Protein AF-F7M4B6-F1 (afdb_monomer_lite)

Radius of gyration: 17.24 Å; chains: 1; bounding box: 40×42×48 Å

pLDDT: mean 89.18, std 7.02, range [54.75, 97.06]

Secondary structure (DSSP, 8-state):
-TT-SS-SS-SS------S-GGGGTT---GGGG----PPPPSS--GGGSSSPP--EEESSTTT-S--EEESTTPPPPTTS-GGGTTSSSEEEEGGGTEEEEETTS-BSS---S-S-PPPPPTTS-HHHHSTTHHHHHHTTTSS-TTTT-

Structure (mmCIF, N/CA/C/O backbone):
data_AF-F7M4B6-F1
#
_entry.id   AF-F7M4B6-F1
#
loop_
_atom_site.group_PDB
_atom_site.id
_atom_site.type_symbol
_atom_site.label_atom_id
_atom_site.label_alt_id
_atom_site.label_comp_id
_atom_site.label_asym_id
_atom_site.label_entity_id
_atom_site.label_seq_id
_atom_site.pdbx_PDB_ins_code
_atom_site.Cartn_x
_atom_site.Cartn_y
_atom_site.Cartn_z
_atom_site.occupancy
_atom_site.B_iso_or_equiv
_atom_site.auth_seq_id
_atom_site.auth_comp_id
_atom_site.auth_asym_id
_atom_site.auth_atom_id
_atom_site.pdbx_PDB_model_num
ATOM 1 N N . MET A 1 1 ? 18.855 2.832 -3.036 1.00 54.75 1 MET A N 1
ATOM 2 C CA . MET A 1 1 ? 19.081 3.303 -4.423 1.00 54.75 1 MET A CA 1
ATOM 3 C C . MET A 1 1 ? 17.848 4.083 -4.845 1.00 54.75 1 MET A C 1
ATOM 5 O O . MET A 1 1 ? 16.999 3.547 -5.547 1.00 54.75 1 MET A O 1
ATOM 9 N N . GLU A 1 2 ? 17.738 5.313 -4.351 1.00 57.72 2 GLU A N 1
ATOM 10 C CA . GLU A 1 2 ? 16.708 6.282 -4.732 1.00 57.72 2 GLU A CA 1
ATOM 11 C C . GLU A 1 2 ? 16.888 6.746 -6.188 1.00 57.72 2 GLU A C 1
ATOM 13 O O . GLU A 1 2 ? 18.017 6.838 -6.675 1.00 57.72 2 GLU A O 1
ATOM 18 N N . GLY A 1 3 ? 15.780 7.024 -6.884 1.00 57.81 3 GLY A N 1
ATOM 19 C CA . GLY A 1 3 ? 15.804 7.668 -8.203 1.00 57.81 3 GLY A CA 1
ATOM 20 C C . GLY A 1 3 ? 16.280 6.783 -9.360 1.00 57.81 3 GLY A C 1
ATOM 21 O O . GLY A 1 3 ? 16.662 7.306 -10.405 1.00 57.81 3 GLY A O 1
ATOM 22 N N . LYS A 1 4 ? 16.283 5.453 -9.196 1.00 62.81 4 LYS A N 1
ATOM 23 C CA . LYS A 1 4 ? 16.515 4.516 -10.309 1.00 62.81 4 LYS A CA 1
ATOM 24 C C . LYS A 1 4 ? 15.277 4.378 -11.193 1.00 62.81 4 LYS A C 1
ATOM 26 O O . LYS A 1 4 ? 14.163 4.418 -10.685 1.00 62.81 4 LYS A O 1
ATOM 31 N N . GLU A 1 5 ? 15.499 4.126 -12.485 1.00 71.25 5 GLU A N 1
ATOM 32 C CA . GLU A 1 5 ? 14.439 3.869 -13.474 1.00 71.25 5 GLU A CA 1
ATOM 33 C C . GLU A 1 5 ? 13.543 2.696 -13.051 1.00 71.25 5 GLU A C 1
ATOM 35 O O . GLU A 1 5 ? 12.324 2.826 -13.022 1.00 71.25 5 GLU A O 1
ATOM 40 N N . THR A 1 6 ? 14.153 1.574 -12.652 1.00 87.31 6 THR A N 1
ATOM 41 C CA . THR A 1 6 ? 13.489 0.415 -12.035 1.00 87.31 6 THR A CA 1
ATOM 42 C C . THR A 1 6 ? 14.449 -0.323 -11.095 1.00 87.31 6 THR A C 1
ATOM 44 O O . THR A 1 6 ? 15.678 -0.231 -11.206 1.00 87.31 6 THR A O 1
ATOM 47 N N . GLU A 1 7 ? 13.901 -1.062 -10.133 1.00 91.19 7 GLU A N 1
ATOM 48 C CA . GLU A 1 7 ? 14.657 -1.992 -9.308 1.00 91.19 7 GLU A CA 1
ATOM 49 C C . GLU A 1 7 ? 14.937 -3.287 -10.097 1.00 91.19 7 GLU A C 1
ATOM 51 O O . GLU A 1 7 ? 13.998 -3.977 -10.490 1.00 91.19 7 GLU A O 1
ATOM 56 N N . PRO A 1 8 ? 16.212 -3.669 -10.308 1.00 91.69 8 PRO A N 1
ATOM 57 C CA . PRO A 1 8 ? 16.547 -4.858 -11.085 1.00 91.69 8 PRO A CA 1
ATOM 58 C C . PRO A 1 8 ? 16.209 -6.148 -10.332 1.00 91.69 8 PRO A C 1
ATOM 60 O O . PRO A 1 8 ? 16.284 -6.188 -9.097 1.00 91.69 8 PRO A O 1
ATOM 63 N N . GLY A 1 9 ? 15.955 -7.218 -11.092 1.00 92.62 9 GLY A N 1
ATOM 64 C CA . GLY A 1 9 ? 15.646 -8.549 -10.559 1.00 92.62 9 GLY A CA 1
ATOM 65 C C . GLY A 1 9 ? 14.214 -8.670 -10.042 1.00 92.62 9 GLY A C 1
ATOM 66 O O . GLY A 1 9 ? 13.999 -9.337 -9.040 1.00 92.62 9 GLY A O 1
ATOM 67 N N . GLN A 1 10 ? 13.284 -7.965 -10.685 1.00 94.44 10 GLN A N 1
ATOM 68 C CA . GLN A 1 10 ? 11.858 -7.963 -10.382 1.00 94.44 10 GLN A CA 1
ATOM 69 C C . GLN A 1 10 ? 11.088 -8.421 -11.629 1.00 94.44 10 GLN A C 1
ATOM 71 O O . GLN A 1 10 ? 11.417 -8.021 -12.747 1.00 94.44 10 GLN A O 1
ATOM 76 N N . SER A 1 11 ? 10.070 -9.250 -11.432 1.00 94.00 11 SER A N 1
ATOM 77 C CA . SER A 1 11 ? 9.147 -9.764 -12.445 1.00 94.00 11 SER A CA 1
ATOM 78 C C . SER A 1 11 ? 8.205 -8.681 -12.964 1.00 94.00 11 SER A C 1
ATOM 80 O O . SER A 1 11 ? 7.751 -8.742 -14.105 1.00 94.00 11 SER A O 1
ATOM 82 N N . HIS A 1 12 ? 7.956 -7.666 -12.136 1.00 90.06 12 HIS A N 1
ATOM 83 C CA . HIS A 1 12 ? 7.170 -6.482 -12.452 1.00 90.06 12 HIS A CA 1
ATOM 84 C C . HIS A 1 12 ? 8.042 -5.225 -12.313 1.00 90.06 12 HIS A C 1
ATOM 86 O O . HIS A 1 12 ? 8.949 -5.206 -11.476 1.00 90.06 12 HIS A O 1
ATOM 92 N N . PRO A 1 13 ? 7.787 -4.155 -13.088 1.00 90.06 13 PRO A N 1
ATOM 93 C CA . PRO A 1 13 ? 8.476 -2.883 -12.898 1.00 90.06 13 PRO A CA 1
ATOM 94 C C . PRO A 1 13 ? 8.257 -2.340 -11.478 1.00 90.06 13 PRO A C 1
ATOM 96 O O . PRO A 1 13 ? 7.166 -1.895 -11.129 1.00 90.06 13 PRO A O 1
ATOM 99 N N . THR A 1 14 ? 9.310 -2.361 -10.664 1.00 92.56 14 THR A N 1
ATOM 100 C CA . THR A 1 14 ? 9.291 -1.847 -9.288 1.00 92.56 14 THR A CA 1
ATOM 101 C C . THR A 1 14 ? 10.086 -0.553 -9.225 1.00 92.56 14 THR A C 1
ATOM 103 O O . THR A 1 14 ? 11.254 -0.524 -9.608 1.00 92.56 14 THR A O 1
ATOM 106 N N . ILE A 1 15 ? 9.475 0.521 -8.730 1.00 91.12 15 ILE A N 1
ATOM 107 C CA . ILE A 1 15 ? 10.087 1.853 -8.671 1.00 91.12 15 ILE A CA 1
ATOM 108 C C . ILE A 1 15 ? 10.277 2.239 -7.206 1.00 91.12 15 ILE A C 1
ATOM 110 O O . ILE A 1 15 ? 9.320 2.274 -6.435 1.00 91.12 15 ILE A O 1
ATOM 114 N N . LEU A 1 16 ? 11.519 2.538 -6.817 1.00 90.19 16 LEU A N 1
ATOM 115 C CA . LEU A 1 16 ? 11.843 2.984 -5.462 1.00 90.19 16 LEU A CA 1
ATOM 116 C C . LEU A 1 16 ? 11.864 4.510 -5.418 1.00 90.19 16 LEU A C 1
ATOM 118 O O . LEU A 1 16 ? 12.804 5.139 -5.907 1.00 90.19 16 LEU A O 1
ATOM 122 N N . LEU A 1 17 ? 10.828 5.096 -4.816 1.00 88.50 17 LEU A N 1
ATOM 123 C CA . LEU A 1 17 ? 10.692 6.551 -4.717 1.00 88.50 17 LEU A CA 1
ATOM 124 C C . LEU A 1 17 ? 11.731 7.152 -3.772 1.00 88.50 17 LEU A C 1
ATOM 126 O O . LEU A 1 17 ? 12.325 8.181 -4.075 1.00 88.50 17 LEU A O 1
ATOM 130 N N . TYR A 1 18 ? 11.950 6.506 -2.627 1.00 85.38 18 TYR A N 1
ATOM 131 C CA . TYR A 1 18 ? 12.923 6.916 -1.626 1.00 85.38 18 TYR A CA 1
ATOM 132 C C . TYR A 1 18 ? 13.230 5.781 -0.649 1.00 85.38 18 TYR A C 1
ATOM 134 O O . TYR A 1 18 ? 12.401 4.903 -0.427 1.00 85.38 18 TYR A O 1
ATOM 142 N N . ASP A 1 19 ? 14.420 5.809 -0.054 1.00 81.94 19 ASP A N 1
ATOM 143 C CA . ASP A 1 19 ? 14.875 4.836 0.948 1.00 81.94 19 ASP A CA 1
ATOM 144 C C . ASP A 1 19 ? 15.107 5.449 2.344 1.00 81.94 19 ASP A C 1
ATOM 146 O O . ASP A 1 19 ? 15.274 4.710 3.316 1.00 81.94 19 ASP A O 1
ATOM 150 N N . ASP A 1 20 ? 15.021 6.778 2.461 1.00 82.81 20 ASP A N 1
ATOM 151 C CA . ASP A 1 20 ? 15.070 7.522 3.720 1.00 82.81 20 ASP A CA 1
ATOM 152 C C . ASP A 1 20 ? 13.863 8.467 3.857 1.00 82.81 20 ASP A C 1
ATOM 154 O O . ASP A 1 20 ? 13.774 9.496 3.188 1.00 82.81 20 ASP A O 1
ATOM 158 N N . MET A 1 21 ? 12.931 8.133 4.755 1.00 82.69 21 MET A N 1
ATOM 159 C CA . MET A 1 21 ? 11.765 8.971 5.074 1.00 82.69 21 MET A CA 1
ATOM 160 C C . MET A 1 21 ? 12.150 10.227 5.882 1.00 82.69 21 MET A C 1
ATOM 162 O O . MET A 1 21 ? 11.394 11.197 5.955 1.00 82.69 21 MET A O 1
ATOM 166 N N . THR A 1 22 ? 13.321 10.252 6.525 1.00 84.12 22 THR A N 1
ATOM 167 C CA . THR A 1 22 ? 13.690 11.347 7.432 1.00 84.12 22 THR A CA 1
ATOM 168 C C . THR A 1 22 ? 13.907 12.676 6.720 1.00 84.12 22 THR A C 1
ATOM 170 O O . THR A 1 22 ? 13.726 13.726 7.340 1.00 84.12 22 THR A O 1
ATOM 173 N N . LYS A 1 23 ? 14.165 12.655 5.409 1.00 83.62 23 LYS A N 1
ATOM 174 C CA . LYS A 1 23 ? 14.255 13.862 4.578 1.00 83.62 23 LYS A CA 1
ATOM 175 C C . LYS A 1 23 ? 12.987 14.717 4.572 1.00 83.62 23 LYS A C 1
ATOM 177 O O . LYS A 1 23 ? 13.075 15.912 4.311 1.00 83.62 23 LYS A O 1
ATOM 182 N N . PHE A 1 24 ? 11.830 14.150 4.925 1.00 84.62 24 PHE A N 1
ATOM 183 C CA . PHE A 1 24 ? 10.576 14.902 5.021 1.00 84.62 24 PHE A CA 1
ATOM 184 C C . PHE A 1 24 ? 10.303 15.489 6.409 1.00 84.62 24 PHE A C 1
ATOM 186 O O . PHE A 1 24 ? 9.371 16.279 6.544 1.00 84.62 24 PHE A O 1
ATOM 193 N N . LYS A 1 25 ? 11.091 15.150 7.444 1.00 83.44 25 LYS A N 1
ATOM 194 C CA . LYS A 1 25 ? 10.801 15.530 8.845 1.00 83.44 25 LYS A CA 1
ATOM 195 C C . LYS A 1 25 ? 10.629 17.033 9.060 1.00 83.44 25 LYS A C 1
ATOM 197 O O . LYS A 1 25 ? 9.830 17.431 9.897 1.00 83.44 25 LYS A O 1
ATOM 202 N N . ASN A 1 26 ? 11.353 17.851 8.298 1.00 85.06 26 ASN A N 1
ATOM 203 C CA . ASN A 1 26 ? 11.339 19.310 8.431 1.00 85.06 26 ASN A CA 1
ATOM 204 C C . ASN A 1 26 ? 10.715 20.017 7.220 1.00 85.06 26 ASN A C 1
ATOM 206 O O . ASN A 1 26 ? 10.855 21.230 7.069 1.00 85.06 26 ASN A O 1
ATOM 210 N N . ILE A 1 27 ? 10.045 19.271 6.339 1.00 84.12 27 ILE A N 1
ATOM 211 C CA . ILE A 1 27 ? 9.353 19.843 5.188 1.00 84.12 27 ILE A CA 1
ATOM 212 C C . ILE A 1 27 ? 7.940 20.228 5.630 1.00 84.12 27 ILE A C 1
ATOM 214 O O . ILE A 1 27 ? 7.077 19.373 5.825 1.00 84.12 27 ILE A O 1
ATOM 218 N N . THR A 1 28 ? 7.719 21.529 5.810 1.00 82.62 28 THR A N 1
ATOM 219 C CA . THR A 1 28 ? 6.407 22.112 6.146 1.00 82.62 28 THR A CA 1
ATOM 220 C C . THR A 1 28 ? 5.585 22.478 4.912 1.00 82.62 28 THR A C 1
ATOM 222 O O . THR A 1 28 ? 4.375 22.644 5.006 1.00 82.62 28 THR A O 1
ATOM 225 N N . ASP A 1 29 ? 6.244 22.608 3.764 1.00 84.44 29 ASP A N 1
ATOM 226 C CA . ASP A 1 29 ? 5.622 22.874 2.473 1.00 84.44 29 ASP A CA 1
ATOM 227 C C . ASP A 1 29 ? 5.219 21.548 1.817 1.00 84.44 29 ASP A C 1
ATOM 229 O O . ASP A 1 29 ? 6.076 20.803 1.336 1.00 84.44 29 ASP A O 1
ATOM 233 N N . GLU A 1 30 ? 3.925 21.229 1.839 1.00 79.19 30 GLU A N 1
ATOM 234 C CA . GLU A 1 30 ? 3.389 19.962 1.322 1.00 79.19 30 GLU A CA 1
ATOM 235 C C . GLU A 1 30 ? 3.720 19.735 -0.158 1.00 79.19 30 GLU A C 1
ATOM 237 O O . GLU A 1 30 ? 3.967 18.595 -0.548 1.00 79.19 30 GLU A O 1
ATOM 242 N N . SER A 1 31 ? 3.851 20.791 -0.973 1.00 81.00 31 SER A N 1
ATOM 243 C CA . SER A 1 31 ? 4.208 20.626 -2.391 1.00 81.00 31 SER A CA 1
ATOM 244 C C . SER A 1 31 ? 5.626 20.077 -2.582 1.00 81.00 31 SER A C 1
ATOM 246 O O . SER A 1 31 ? 5.973 19.589 -3.652 1.00 81.00 31 SER A O 1
ATOM 248 N N . LYS A 1 32 ? 6.476 20.143 -1.550 1.00 82.00 32 LYS A N 1
ATOM 249 C CA . LYS A 1 32 ? 7.830 19.565 -1.556 1.00 82.00 32 LYS A CA 1
ATOM 250 C C . LYS A 1 32 ? 7.860 18.101 -1.109 1.00 82.00 32 LYS A C 1
ATOM 252 O O . LYS A 1 32 ? 8.940 17.519 -1.041 1.00 82.00 32 LYS A O 1
ATOM 257 N N . LYS A 1 33 ? 6.703 17.511 -0.793 1.00 80.81 33 LYS A N 1
ATOM 258 C CA . LYS A 1 33 ? 6.535 16.075 -0.506 1.00 80.81 33 LYS A CA 1
ATOM 259 C C . LYS A 1 33 ? 5.970 15.303 -1.704 1.00 80.81 33 LYS A C 1
ATOM 261 O O . LYS A 1 33 ? 5.660 14.120 -1.581 1.00 80.81 33 LYS A O 1
ATOM 266 N N . GLU A 1 34 ? 5.844 15.954 -2.857 1.00 81.69 34 GLU A N 1
ATOM 267 C CA . GLU A 1 34 ? 5.362 15.336 -4.088 1.00 81.69 34 GLU A CA 1
ATOM 268 C C . GLU A 1 34 ? 6.494 14.639 -4.854 1.00 81.69 34 GLU A C 1
ATOM 270 O O . GLU A 1 34 ? 7.601 15.160 -4.990 1.00 81.69 34 GLU A O 1
ATOM 275 N N . TYR A 1 35 ? 6.186 13.461 -5.400 1.00 81.75 35 TYR A N 1
ATOM 276 C CA . TYR A 1 35 ? 7.055 12.719 -6.309 1.00 81.75 35 TYR A CA 1
ATOM 277 C C . TYR A 1 35 ? 6.370 12.580 -7.659 1.00 81.75 35 TYR A C 1
ATOM 279 O O . TYR A 1 35 ? 5.262 12.055 -7.746 1.00 81.75 35 TYR A O 1
ATOM 287 N N . THR A 1 36 ? 7.049 13.017 -8.718 1.00 85.81 36 THR A N 1
ATOM 288 C CA . THR A 1 36 ? 6.603 12.777 -10.092 1.00 85.81 36 THR A CA 1
ATOM 289 C C . THR A 1 36 ? 7.371 11.596 -10.665 1.00 85.81 36 THR A C 1
ATOM 291 O O . THR A 1 36 ? 8.597 11.632 -10.750 1.00 85.81 36 THR A O 1
ATOM 294 N N . VAL A 1 37 ? 6.641 10.557 -11.066 1.00 85.56 37 VAL A N 1
ATOM 295 C CA . VAL A 1 37 ? 7.187 9.408 -11.791 1.00 85.56 37 VAL A CA 1
ATOM 296 C C . VAL A 1 37 ? 6.760 9.524 -13.247 1.00 85.56 37 VAL A C 1
ATOM 298 O O . VAL A 1 37 ? 5.567 9.517 -13.545 1.00 85.56 37 VAL A O 1
ATOM 301 N N . THR A 1 38 ? 7.732 9.617 -14.150 1.00 87.25 38 THR A N 1
ATOM 302 C CA . THR A 1 38 ? 7.487 9.605 -15.595 1.00 87.25 38 THR A CA 1
ATOM 303 C C . THR A 1 38 ? 7.757 8.206 -16.128 1.00 87.25 38 THR A C 1
ATOM 305 O O . THR A 1 38 ? 8.884 7.724 -16.044 1.00 87.25 38 THR A O 1
ATOM 308 N N . ILE A 1 39 ? 6.730 7.562 -16.682 1.00 86.19 39 ILE A N 1
ATOM 309 C CA . ILE A 1 39 ? 6.840 6.243 -17.309 1.00 86.19 39 ILE A CA 1
ATOM 310 C C . ILE A 1 39 ? 6.861 6.440 -18.823 1.00 86.19 39 ILE A C 1
ATOM 312 O O . ILE A 1 39 ? 5.888 6.916 -19.406 1.00 86.19 39 ILE A O 1
ATOM 316 N N . THR A 1 40 ? 7.965 6.060 -19.458 1.00 86.94 40 THR A N 1
ATOM 317 C CA . THR A 1 40 ? 8.072 6.022 -20.919 1.00 86.94 40 THR A CA 1
ATOM 318 C C . THR A 1 40 ? 7.827 4.595 -21.386 1.00 86.94 40 THR A C 1
ATOM 320 O O . THR A 1 40 ? 8.515 3.676 -20.947 1.00 86.94 40 THR A O 1
ATOM 323 N N . LEU A 1 41 ? 6.849 4.410 -22.271 1.00 87.19 41 LEU A N 1
ATOM 324 C CA . LEU A 1 41 ? 6.501 3.104 -22.823 1.00 87.19 41 LEU A CA 1
ATOM 325 C C . LEU A 1 41 ? 7.147 2.915 -24.191 1.00 87.19 41 LEU A C 1
ATOM 327 O O . LEU A 1 41 ? 7.034 3.784 -25.055 1.00 87.19 41 LEU A O 1
ATOM 331 N N . ASP A 1 42 ? 7.767 1.756 -24.391 1.00 87.62 42 ASP A N 1
ATOM 332 C CA . ASP A 1 42 ? 8.242 1.301 -25.695 1.00 87.62 42 ASP A CA 1
ATOM 333 C C . ASP A 1 42 ? 7.433 0.068 -26.115 1.00 87.62 42 ASP A C 1
ATOM 335 O O . ASP A 1 42 ? 7.607 -1.027 -25.584 1.00 87.62 42 ASP A O 1
ATOM 339 N N . GLY A 1 43 ? 6.450 0.273 -26.995 1.00 86.12 43 GLY A N 1
ATOM 340 C CA . GLY A 1 43 ? 5.585 -0.788 -27.528 1.00 86.12 43 GLY A CA 1
ATOM 341 C C . GLY A 1 43 ? 4.474 -1.303 -26.598 1.00 86.12 43 GLY A C 1
ATOM 342 O O . GLY A 1 43 ? 3.562 -1.972 -27.083 1.00 86.12 43 GLY A O 1
ATOM 343 N N . ALA A 1 44 ? 4.505 -0.975 -25.304 1.00 86.81 44 ALA A N 1
ATOM 344 C CA . ALA A 1 44 ? 3.442 -1.303 -24.350 1.00 86.81 44 ALA A CA 1
ATOM 345 C C . ALA A 1 44 ? 2.255 -0.326 -24.439 1.00 86.81 44 ALA A C 1
ATOM 347 O O . ALA A 1 44 ? 2.397 0.834 -24.833 1.00 86.81 44 ALA A O 1
ATOM 348 N N . SER A 1 45 ? 1.067 -0.788 -24.054 1.00 89.38 45 SER A N 1
ATOM 349 C CA . SER A 1 45 ? -0.138 0.039 -24.008 1.00 89.38 45 SER A CA 1
ATOM 35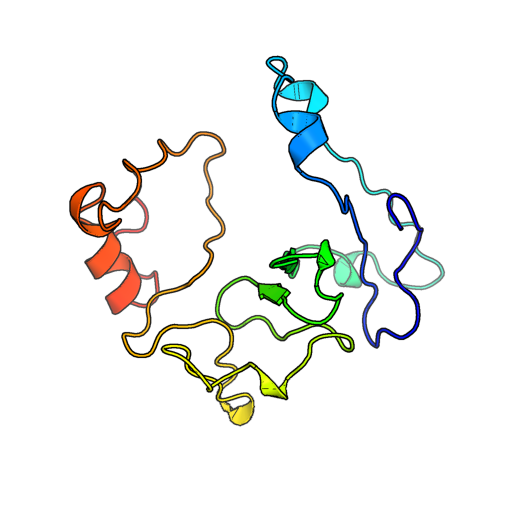0 C C . SER A 1 45 ? -0.229 0.791 -22.681 1.00 89.38 45 SER A C 1
ATOM 352 O O . SER A 1 45 ? -0.008 0.217 -21.623 1.00 89.38 45 SER A O 1
ATOM 354 N N . GLU A 1 46 ? -0.653 2.058 -22.710 1.00 88.06 46 GLU A N 1
ATOM 355 C CA . GLU A 1 46 ? -0.857 2.873 -21.499 1.00 88.06 46 GLU A CA 1
ATOM 356 C C . GLU A 1 46 ? -1.737 2.176 -20.449 1.00 88.06 46 GLU A C 1
ATOM 358 O O . GLU A 1 46 ? -1.451 2.229 -19.257 1.00 88.06 46 GLU A O 1
ATOM 363 N N . LYS A 1 47 ? -2.754 1.425 -20.889 1.00 88.44 47 LYS A N 1
ATOM 364 C CA . LYS A 1 47 ? -3.649 0.660 -20.005 1.00 88.44 47 LYS A CA 1
ATOM 365 C C . LYS A 1 47 ? -2.936 -0.392 -19.138 1.00 88.44 47 LYS A C 1
ATOM 367 O O . LYS A 1 47 ? -3.550 -0.914 -18.217 1.00 88.44 47 LYS A O 1
ATOM 372 N N . GLU A 1 48 ? -1.697 -0.753 -19.466 1.00 84.25 48 GLU A N 1
ATOM 373 C CA . GLU A 1 48 ? -0.892 -1.738 -18.733 1.00 84.25 48 GLU A CA 1
ATOM 374 C C . GLU A 1 48 ? -0.123 -1.104 -17.566 1.00 84.25 48 GLU A C 1
ATOM 376 O O . GLU A 1 48 ? 0.404 -1.823 -16.722 1.00 84.25 48 GLU A O 1
ATOM 381 N N . VAL A 1 49 ? -0.075 0.231 -17.498 1.00 85.94 49 VAL A N 1
ATOM 382 C CA . VAL A 1 49 ? 0.673 0.986 -16.480 1.00 85.94 49 VAL A CA 1
ATOM 383 C C . VAL A 1 49 ? -0.184 2.009 -15.731 1.00 85.94 49 VAL A C 1
ATOM 385 O O . VAL A 1 49 ? 0.353 2.867 -15.038 1.00 85.94 49 VAL A O 1
ATOM 388 N N . VAL A 1 50 ? -1.511 1.937 -15.859 1.00 88.62 50 VAL A N 1
ATOM 389 C CA . VAL A 1 50 ? -2.453 2.759 -15.079 1.00 88.62 50 VAL A CA 1
ATOM 390 C C . VAL A 1 50 ? -2.793 2.098 -13.734 1.00 88.62 50 VAL A C 1
ATOM 392 O O . VAL A 1 50 ? -2.623 0.887 -13.585 1.00 88.62 50 VAL A O 1
ATOM 395 N N . PRO A 1 51 ? -3.307 2.860 -12.746 1.00 88.31 51 PRO A N 1
ATOM 396 C CA . PRO A 1 51 ? -3.751 2.305 -11.473 1.00 88.31 51 PRO A CA 1
ATOM 397 C C . PRO A 1 51 ? -4.791 1.175 -11.634 1.00 88.31 51 PRO A C 1
ATOM 399 O O . PRO A 1 51 ? -5.573 1.183 -12.589 1.00 88.31 51 PRO A O 1
ATOM 402 N N . PRO A 1 52 ? -4.892 0.264 -10.650 1.00 89.94 52 PRO A N 1
ATOM 403 C CA . PRO A 1 52 ? -4.312 0.382 -9.314 1.00 89.94 52 PRO A CA 1
ATOM 404 C C . PRO A 1 52 ? -2.844 -0.060 -9.227 1.00 89.94 52 PRO A C 1
ATOM 406 O O . PRO A 1 52 ? -2.456 -1.099 -9.750 1.00 89.94 52 PRO A O 1
ATOM 409 N N . TYR A 1 53 ? -2.039 0.727 -8.512 1.00 91.50 53 TYR A N 1
ATOM 410 C CA . TYR A 1 53 ? -0.652 0.384 -8.191 1.00 91.50 53 TYR A CA 1
ATOM 411 C C . TYR A 1 53 ? -0.564 -0.432 -6.898 1.00 91.50 53 TYR A C 1
ATOM 413 O O . TYR A 1 53 ? -1.473 -0.393 -6.068 1.00 91.50 53 TYR A O 1
ATOM 421 N N . ASN A 1 54 ? 0.573 -1.102 -6.703 1.00 94.69 54 ASN A N 1
ATOM 422 C CA . ASN A 1 54 ? 0.927 -1.817 -5.478 1.00 94.69 54 ASN A CA 1
ATOM 423 C C . ASN A 1 54 ? 1.966 -1.017 -4.659 1.00 94.69 54 ASN A C 1
ATOM 425 O O . ASN A 1 54 ? 3.159 -1.313 -4.750 1.00 94.69 54 ASN A O 1
ATOM 429 N N . PRO A 1 55 ? 1.572 0.043 -3.925 1.00 94.44 55 PRO A N 1
ATOM 430 C CA . PRO A 1 55 ? 2.504 0.789 -3.090 1.00 94.44 55 PRO A CA 1
ATOM 431 C C . PRO A 1 55 ? 2.922 -0.037 -1.871 1.00 94.44 55 PRO A C 1
ATOM 433 O O . PRO A 1 55 ? 2.123 -0.777 -1.293 1.00 94.44 55 PRO A O 1
ATOM 436 N N . PHE A 1 56 ? 4.171 0.149 -1.452 1.00 95.00 56 PHE A N 1
ATOM 437 C CA . PHE A 1 56 ? 4.750 -0.543 -0.309 1.00 95.00 56 PHE A CA 1
ATOM 438 C C . PHE A 1 56 ? 5.814 0.303 0.388 1.00 95.00 56 PHE A C 1
ATOM 440 O O . PHE A 1 56 ? 6.289 1.304 -0.153 1.00 95.00 56 PHE A O 1
ATOM 447 N N . ILE A 1 57 ? 6.189 -0.116 1.595 1.00 94.00 57 ILE A N 1
ATOM 448 C CA . ILE A 1 57 ? 7.288 0.464 2.373 1.00 94.00 57 ILE A CA 1
ATOM 449 C C . ILE A 1 57 ? 8.298 -0.610 2.782 1.00 94.00 57 ILE A C 1
ATOM 451 O O . ILE A 1 57 ? 7.951 -1.785 2.911 1.00 94.00 57 ILE A O 1
ATOM 455 N N . PHE A 1 58 ? 9.533 -0.183 3.057 1.00 91.69 58 PHE A N 1
ATOM 456 C CA . PHE A 1 58 ? 10.524 -0.995 3.764 1.00 91.69 58 PHE A CA 1
ATOM 457 C C . PHE A 1 58 ? 10.364 -0.857 5.269 1.00 91.69 58 PHE A C 1
ATOM 459 O O . PHE A 1 58 ? 10.302 0.256 5.792 1.00 91.69 58 PHE A O 1
ATOM 466 N N . ILE A 1 59 ? 10.379 -1.985 5.971 1.00 90.06 59 ILE A N 1
ATOM 467 C CA . ILE A 1 59 ? 10.471 -2.007 7.429 1.00 90.06 59 ILE A CA 1
ATOM 468 C C . ILE A 1 59 ? 11.939 -2.189 7.799 1.00 90.06 59 ILE A C 1
ATOM 470 O O . ILE A 1 59 ? 12.566 -3.153 7.370 1.00 90.06 59 ILE A O 1
ATOM 474 N N . SER A 1 60 ? 12.480 -1.278 8.611 1.00 85.81 60 SER A N 1
ATOM 475 C CA . SER A 1 60 ? 13.882 -1.318 9.052 1.00 85.81 60 SER A CA 1
ATOM 476 C C . SER A 1 60 ? 14.851 -1.503 7.879 1.00 85.81 60 SER A C 1
ATOM 478 O O . SER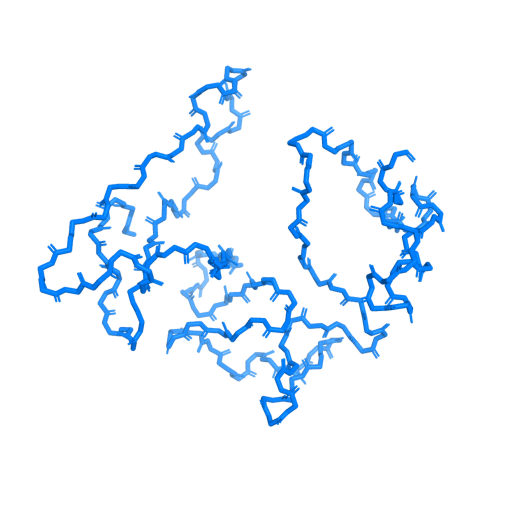 A 1 60 ? 15.592 -2.481 7.818 1.00 85.81 60 SER A O 1
ATOM 480 N N . SER A 1 61 ? 14.850 -0.570 6.920 1.00 79.50 61 SER A N 1
ATOM 481 C CA . SER A 1 61 ? 15.684 -0.652 5.706 1.00 79.50 61 SER A CA 1
ATOM 482 C C . SER A 1 61 ? 17.186 -0.813 5.991 1.00 79.50 61 SER A C 1
ATOM 484 O O . SER A 1 61 ? 17.926 -1.336 5.160 1.00 79.50 61 SER A O 1
ATOM 486 N N . ASN A 1 62 ? 17.636 -0.415 7.183 1.00 82.44 62 ASN A N 1
ATOM 487 C CA . ASN A 1 62 ? 18.986 -0.621 7.705 1.00 82.44 62 ASN A CA 1
ATOM 488 C C . ASN A 1 62 ? 19.309 -2.082 8.081 1.00 82.44 62 ASN A C 1
ATOM 490 O O . ASN A 1 62 ? 20.482 -2.429 8.184 1.00 82.44 62 ASN A O 1
ATOM 494 N N . GLU A 1 63 ? 18.304 -2.929 8.299 1.00 86.94 63 GLU A N 1
ATOM 495 C CA . GLU A 1 63 ? 18.450 -4.354 8.636 1.00 86.94 63 GLU A CA 1
ATOM 496 C C . GLU A 1 63 ? 18.344 -5.268 7.412 1.00 86.94 63 GLU A C 1
ATOM 498 O O . GLU A 1 63 ? 18.695 -6.445 7.480 1.00 86.94 63 GLU A O 1
ATOM 503 N N . GLY A 1 64 ? 17.855 -4.747 6.288 1.00 85.88 64 GLY A N 1
ATOM 504 C CA . GLY A 1 64 ? 17.749 -5.492 5.044 1.00 85.88 64 GLY A CA 1
ATOM 505 C C . GLY A 1 64 ? 16.645 -4.975 4.131 1.00 85.88 64 GLY A C 1
ATOM 506 O O . GLY A 1 64 ? 15.742 -4.251 4.538 1.00 85.88 64 GLY A O 1
ATOM 507 N N . ARG A 1 65 ? 16.715 -5.386 2.863 1.00 89.50 65 ARG A N 1
ATOM 508 C CA . ARG A 1 65 ? 15.756 -5.008 1.816 1.00 89.50 65 ARG A CA 1
ATOM 509 C C . ARG A 1 65 ? 14.450 -5.812 1.882 1.00 89.50 65 ARG A C 1
ATOM 511 O O . ARG A 1 65 ? 13.424 -5.286 1.477 1.00 89.50 65 ARG A O 1
ATOM 518 N N . GLY A 1 66 ? 14.480 -7.059 2.356 1.00 93.38 66 GLY A N 1
ATOM 519 C CA . GLY A 1 66 ? 13.376 -8.017 2.185 1.00 93.38 66 GLY A CA 1
ATOM 520 C C . GLY A 1 66 ? 12.155 -7.833 3.092 1.00 93.38 66 GLY A C 1
ATOM 521 O O . GLY A 1 66 ? 11.156 -8.517 2.896 1.00 93.38 66 GLY A O 1
ATOM 522 N N . LYS A 1 67 ? 12.198 -6.925 4.073 1.00 94.75 67 LYS A N 1
ATOM 523 C CA . LYS A 1 67 ? 11.053 -6.649 4.951 1.00 94.75 67 LYS A CA 1
ATOM 524 C C . LYS A 1 67 ? 10.144 -5.602 4.306 1.00 94.75 67 LYS A C 1
ATOM 526 O O . LYS A 1 67 ? 10.457 -4.412 4.334 1.00 94.75 67 LYS A O 1
ATOM 531 N N . GLU A 1 68 ? 9.026 -6.043 3.740 1.00 95.31 68 GLU A N 1
ATOM 532 C CA . GLU A 1 68 ? 8.072 -5.183 3.030 1.00 95.31 68 GLU A CA 1
ATOM 533 C C . GLU A 1 68 ? 6.700 -5.173 3.709 1.00 95.31 68 GLU A C 1
ATOM 535 O O . GLU A 1 68 ? 6.273 -6.178 4.276 1.00 95.31 68 GLU A O 1
ATOM 540 N N . LEU A 1 69 ? 5.991 -4.048 3.603 1.00 95.56 69 LEU A N 1
ATOM 541 C CA . LEU A 1 69 ? 4.563 -3.956 3.904 1.00 95.56 69 LEU A CA 1
ATOM 542 C C . LEU A 1 69 ? 3.830 -3.320 2.726 1.00 95.56 69 LEU A C 1
ATOM 544 O O . LEU A 1 69 ? 4.182 -2.214 2.317 1.00 95.56 69 LEU A O 1
ATOM 548 N N . HIS A 1 70 ? 2.801 -4.004 2.229 1.00 96.62 70 HIS A N 1
ATOM 549 C CA . HIS A 1 70 ? 1.965 -3.562 1.112 1.00 96.62 70 HIS A CA 1
ATOM 550 C C . HIS A 1 70 ? 0.530 -3.278 1.568 1.00 96.62 70 HIS A C 1
ATOM 552 O O . HIS A 1 70 ? 0.146 -3.550 2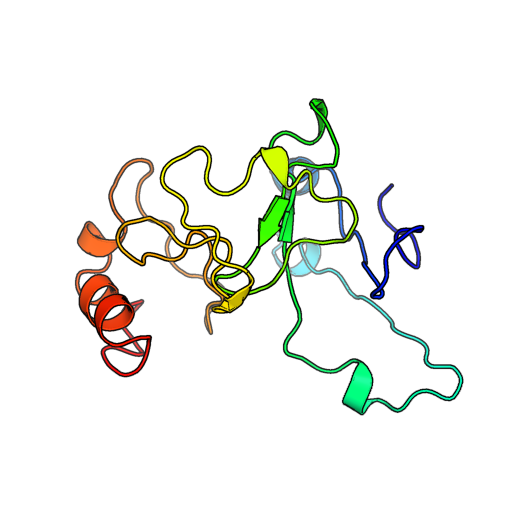.711 1.00 96.62 70 HIS A O 1
ATOM 558 N N . LEU A 1 71 ? -0.286 -2.750 0.651 1.00 95.31 71 LEU A N 1
ATOM 559 C CA . LEU A 1 71 ? -1.739 -2.742 0.814 1.00 95.31 71 LEU A CA 1
ATOM 560 C C . LEU A 1 71 ? -2.286 -4.169 0.960 1.00 95.31 71 LEU A C 1
ATOM 562 O O . LEU A 1 71 ? -1.743 -5.128 0.412 1.00 95.31 71 LEU A O 1
ATOM 566 N N . ILE A 1 72 ? -3.406 -4.288 1.673 1.00 92.81 72 ILE A N 1
ATOM 567 C CA . ILE A 1 72 ? -4.100 -5.564 1.871 1.00 92.81 72 ILE A CA 1
ATOM 568 C C . ILE A 1 72 ? -4.351 -6.289 0.539 1.00 92.81 72 ILE A C 1
ATOM 570 O O . ILE A 1 72 ? -4.818 -5.686 -0.429 1.00 92.81 72 ILE A O 1
ATOM 574 N N . ASN A 1 73 ? -4.063 -7.592 0.519 1.00 93.31 73 ASN A N 1
ATOM 575 C CA . ASN A 1 73 ? -4.222 -8.509 -0.617 1.00 93.31 73 ASN A CA 1
ATOM 576 C C . ASN A 1 73 ? -3.336 -8.222 -1.839 1.00 93.31 73 ASN A C 1
ATOM 578 O O . ASN A 1 73 ? -3.465 -8.909 -2.852 1.00 93.31 73 ASN A O 1
ATOM 582 N N . TYR A 1 74 ? -2.418 -7.258 -1.764 1.00 95.62 74 TYR A N 1
ATOM 583 C CA . TYR A 1 74 ? -1.399 -7.110 -2.794 1.00 95.62 74 TYR A CA 1
ATOM 584 C C . TYR A 1 74 ? -0.208 -8.028 -2.515 1.00 95.62 74 TYR A C 1
ATOM 586 O O . TYR A 1 74 ? 0.217 -8.139 -1.363 1.00 95.62 74 TYR A O 1
ATOM 594 N N . PRO A 1 75 ? 0.358 -8.675 -3.547 1.00 95.81 75 PRO A N 1
ATOM 595 C CA . PRO A 1 75 ? 1.499 -9.552 -3.358 1.00 95.81 75 PRO A CA 1
ATOM 596 C C . PRO A 1 75 ? 2.773 -8.757 -3.007 1.00 95.81 75 PRO A C 1
ATOM 598 O O . PRO A 1 75 ? 2.899 -7.595 -3.413 1.00 95.81 75 PRO A O 1
ATOM 601 N N . PRO A 1 76 ? 3.726 -9.388 -2.296 1.00 96.75 76 PRO A N 1
ATOM 602 C CA . PRO A 1 76 ? 5.087 -8.875 -2.138 1.00 96.75 76 PRO A CA 1
ATOM 603 C C . PRO A 1 76 ? 5.789 -8.637 -3.479 1.00 96.75 76 PRO A C 1
ATOM 605 O O . PRO A 1 76 ? 5.386 -9.186 -4.508 1.00 96.75 76 PRO A O 1
ATOM 608 N N . THR A 1 77 ? 6.901 -7.898 -3.459 1.00 96.81 77 THR A N 1
ATOM 609 C CA . THR A 1 77 ? 7.835 -7.892 -4.596 1.00 96.81 77 THR A CA 1
ATOM 610 C C . THR A 1 77 ? 8.687 -9.172 -4.632 1.00 96.81 77 THR A C 1
ATOM 612 O O . THR A 1 77 ? 8.773 -9.898 -3.641 1.00 96.81 77 THR A O 1
ATOM 615 N N . ASP A 1 78 ? 9.399 -9.437 -5.735 1.00 97.06 78 ASP A N 1
ATOM 616 C CA . ASP A 1 78 ? 10.287 -10.611 -5.860 1.00 97.06 78 ASP A CA 1
ATOM 617 C C . ASP A 1 78 ? 11.434 -10.609 -4.834 1.00 97.06 78 ASP A C 1
ATOM 619 O O . ASP A 1 78 ? 12.081 -11.631 -4.603 1.00 97.06 78 ASP A O 1
ATOM 623 N N . LYS A 1 79 ? 11.716 -9.450 -4.229 1.00 95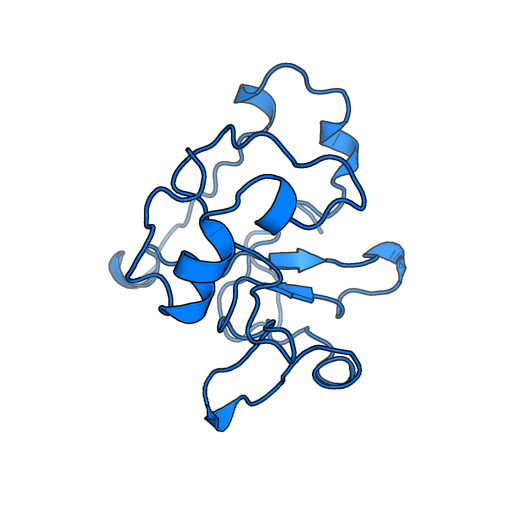.12 79 LYS A N 1
ATOM 624 C CA . LYS A 1 79 ? 12.766 -9.280 -3.221 1.00 95.12 79 LYS A CA 1
ATOM 625 C C . LYS A 1 79 ? 12.263 -9.360 -1.788 1.00 95.12 79 LYS A C 1
ATOM 627 O O . LYS A 1 79 ? 13.085 -9.227 -0.878 1.00 95.12 79 LYS A O 1
ATOM 632 N N . ALA A 1 80 ? 10.962 -9.545 -1.571 1.00 95.94 80 ALA A N 1
ATOM 633 C CA . ALA A 1 80 ? 10.444 -9.777 -0.235 1.00 95.94 80 ALA A CA 1
ATOM 634 C C . ALA A 1 80 ? 11.017 -11.075 0.342 1.00 95.94 80 ALA A C 1
ATOM 636 O O . ALA A 1 80 ? 11.092 -12.103 -0.332 1.00 95.94 80 ALA A O 1
ATOM 637 N N . ASP A 1 81 ? 11.368 -11.045 1.621 1.00 95.50 81 ASP A N 1
ATOM 638 C CA . ASP A 1 81 ? 11.676 -12.254 2.365 1.00 95.50 81 ASP A CA 1
ATOM 639 C C . ASP A 1 81 ? 10.365 -12.913 2.804 1.00 95.50 81 ASP A C 1
ATOM 641 O O . ASP A 1 81 ? 9.783 -12.584 3.841 1.00 95.50 81 ASP A O 1
ATOM 645 N N . LEU A 1 82 ? 9.888 -13.851 1.985 1.00 95.25 82 LEU A N 1
ATOM 646 C CA . LEU A 1 82 ? 8.641 -14.572 2.237 1.00 95.25 82 LEU A CA 1
ATOM 647 C C . LEU A 1 82 ? 8.681 -15.401 3.526 1.00 95.25 82 LEU A C 1
ATOM 649 O O . LEU A 1 82 ? 7.621 -15.738 4.044 1.00 95.25 82 LEU A O 1
ATOM 653 N N . SER A 1 83 ? 9.867 -15.704 4.072 1.00 94.88 83 SER A N 1
ATOM 654 C CA . SER A 1 83 ? 9.985 -16.452 5.331 1.00 94.88 83 SER A CA 1
ATOM 655 C C . SER A 1 83 ? 9.470 -15.678 6.547 1.00 94.88 83 SER A C 1
ATOM 657 O O . SER A 1 83 ? 9.259 -16.272 7.600 1.00 94.88 83 SER A O 1
ATOM 659 N N . LEU A 1 84 ? 9.247 -14.368 6.401 1.00 93.31 84 LEU A N 1
ATOM 660 C CA . LEU A 1 84 ? 8.696 -13.501 7.438 1.00 93.31 84 LEU A CA 1
ATOM 661 C C . LEU A 1 84 ? 7.165 -13.468 7.443 1.00 93.31 84 LEU A C 1
ATOM 663 O O . LEU A 1 84 ? 6.572 -13.126 8.466 1.00 93.31 84 LEU A O 1
ATOM 667 N N . LEU A 1 85 ? 6.520 -13.811 6.327 1.00 93.44 85 LEU A N 1
ATOM 668 C CA . LEU A 1 85 ? 5.065 -13.774 6.207 1.00 93.44 85 LEU A CA 1
ATOM 669 C C . LEU A 1 85 ? 4.437 -15.009 6.867 1.00 93.44 85 LEU A C 1
ATOM 671 O O . LEU A 1 85 ? 4.962 -16.118 6.788 1.00 93.44 85 LEU A O 1
ATOM 675 N N . GLY A 1 86 ? 3.313 -14.812 7.549 1.00 92.56 86 GLY A N 1
ATOM 676 C CA . GLY A 1 86 ? 2.623 -15.836 8.335 1.00 92.56 86 GLY A CA 1
ATOM 677 C C . GLY A 1 86 ? 3.346 -16.229 9.626 1.00 92.56 86 GLY A C 1
ATOM 678 O O . GLY A 1 86 ? 2.979 -17.226 10.248 1.00 92.56 86 GLY A O 1
ATOM 679 N N . THR A 1 87 ? 4.379 -15.483 10.035 1.00 91.56 87 THR A N 1
ATOM 680 C CA . THR A 1 87 ? 5.139 -15.764 11.267 1.00 91.56 87 THR A CA 1
ATOM 681 C C . THR A 1 87 ? 4.601 -15.027 12.489 1.00 91.56 87 THR A C 1
ATOM 683 O O . THR A 1 87 ? 4.887 -15.418 13.623 1.00 91.56 87 THR A O 1
ATOM 686 N N . GLY A 1 88 ? 3.832 -13.957 12.274 1.00 89.88 88 GLY A N 1
ATOM 687 C CA . GLY A 1 88 ? 3.297 -13.107 13.324 1.00 89.88 88 GLY A CA 1
ATOM 688 C C . GLY A 1 88 ? 1.784 -13.232 13.462 1.00 89.88 88 GLY A C 1
ATOM 689 O O . GLY A 1 88 ? 1.212 -14.318 13.514 1.00 89.88 88 GLY A O 1
ATOM 690 N N . LYS A 1 89 ? 1.124 -12.077 13.575 1.00 90.12 89 LYS A N 1
ATOM 691 C CA . LYS A 1 89 ? -0.344 -11.977 13.578 1.00 90.12 89 LYS A CA 1
ATOM 692 C C . LYS A 1 89 ? -0.913 -11.757 12.180 1.00 90.12 89 LYS A C 1
ATOM 694 O O . LYS A 1 89 ? -2.077 -11.388 12.064 1.00 90.12 89 LYS A O 1
ATOM 699 N N . ASP A 1 90 ? -0.100 -11.905 11.148 1.00 92.81 90 ASP A N 1
ATOM 700 C CA . ASP A 1 90 ? -0.500 -11.799 9.760 1.00 92.81 90 ASP A CA 1
ATOM 701 C C . ASP A 1 90 ? -0.959 -13.157 9.207 1.00 92.81 90 ASP A C 1
ATOM 703 O O . ASP A 1 90 ? -0.472 -14.216 9.597 1.00 92.81 90 ASP A O 1
ATOM 707 N N . ILE A 1 91 ? -1.931 -13.121 8.302 1.00 92.12 91 ILE A N 1
ATOM 708 C CA . ILE A 1 91 ? -2.340 -14.255 7.481 1.00 92.12 91 ILE A CA 1
ATOM 709 C C . ILE A 1 91 ? -1.572 -14.157 6.167 1.00 92.12 91 ILE A C 1
ATOM 711 O O . ILE A 1 91 ? -1.617 -13.133 5.482 1.00 92.12 91 ILE A O 1
ATOM 715 N N . TYR A 1 92 ? -0.931 -15.260 5.798 1.00 94.19 92 TYR A N 1
ATOM 716 C CA . TYR A 1 92 ? -0.310 -15.453 4.496 1.00 94.19 92 TYR A CA 1
ATOM 717 C C . TYR A 1 92 ? -0.929 -16.686 3.836 1.00 94.19 92 TYR A C 1
ATOM 719 O O . TYR A 1 92 ? -0.625 -17.818 4.212 1.00 94.19 92 TYR A O 1
ATOM 727 N N . ARG A 1 93 ? -1.856 -16.452 2.900 1.00 94.88 93 ARG A N 1
ATOM 728 C CA . ARG A 1 93 ? -2.533 -17.484 2.093 1.00 94.88 93 ARG A CA 1
ATOM 729 C C . ARG A 1 93 ? -2.511 -17.054 0.630 1.00 94.88 93 ARG A C 1
ATOM 731 O O . ARG A 1 93 ? -3.500 -16.503 0.134 1.00 94.88 93 ARG A O 1
ATOM 738 N N . PRO A 1 94 ? -1.364 -17.211 -0.050 1.00 94.00 94 PRO A N 1
ATOM 739 C CA . PRO A 1 94 ? -1.193 -16.756 -1.426 1.00 94.00 94 PRO A CA 1
ATOM 740 C C . PRO A 1 94 ? -2.215 -17.373 -2.393 1.00 94.00 94 PRO A C 1
ATOM 742 O O . PRO A 1 94 ? -2.659 -16.709 -3.325 1.00 94.00 94 PRO A O 1
ATOM 745 N N . GLU A 1 95 ? -2.651 -18.606 -2.143 1.00 96.06 95 GLU A N 1
ATOM 746 C CA . GLU A 1 95 ? -3.682 -19.312 -2.908 1.00 96.06 95 GLU A CA 1
ATOM 747 C C . GLU A 1 95 ? -5.076 -18.669 -2.819 1.00 96.06 95 GLU A C 1
ATOM 749 O O . GLU A 1 95 ? -5.879 -18.813 -3.739 1.00 96.06 95 GLU A O 1
ATOM 754 N N . GLU A 1 96 ? -5.351 -17.925 -1.745 1.00 94.19 96 GLU A N 1
ATOM 755 C CA . GLU A 1 96 ? -6.577 -17.139 -1.546 1.00 94.19 96 GLU A CA 1
ATOM 756 C C . GLU A 1 96 ? -6.367 -15.648 -1.887 1.00 94.19 96 GLU A C 1
ATOM 758 O O . GLU A 1 96 ? -7.290 -14.843 -1.758 1.00 94.19 96 GLU A O 1
ATOM 763 N N . GLY A 1 97 ? -5.158 -15.257 -2.312 1.00 93.25 97 GLY A N 1
ATOM 764 C CA . GLY A 1 97 ? -4.781 -13.860 -2.536 1.00 93.25 97 GLY A CA 1
ATOM 765 C C . GLY A 1 97 ? -4.680 -13.032 -1.250 1.00 93.25 97 GLY A C 1
ATOM 766 O O . GLY A 1 97 ? -4.765 -11.806 -1.305 1.00 93.25 97 GLY A O 1
ATOM 767 N N . MET A 1 98 ? -4.531 -13.676 -0.088 1.00 93.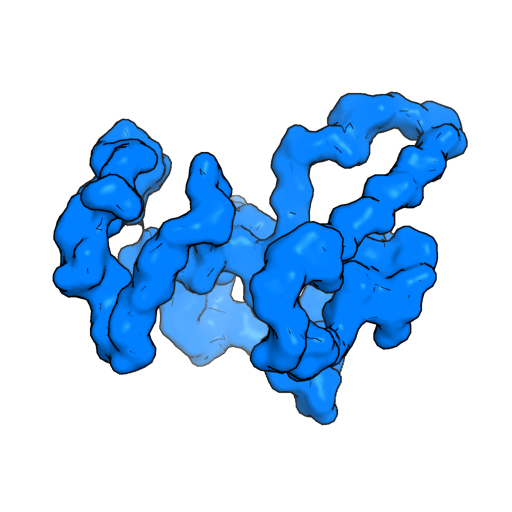75 98 MET A N 1
ATOM 768 C CA . MET A 1 98 ? -4.461 -12.990 1.202 1.00 93.75 98 MET A CA 1
ATOM 769 C C . MET A 1 98 ? -3.009 -12.724 1.593 1.00 93.75 98 MET A C 1
ATOM 771 O O . MET A 1 98 ? -2.265 -13.632 1.975 1.00 93.75 98 MET A O 1
ATOM 775 N N . TYR A 1 99 ? -2.647 -11.447 1.533 1.00 95.25 99 TYR A N 1
ATOM 776 C CA . TYR A 1 99 ? -1.343 -10.909 1.900 1.00 95.25 99 TYR A CA 1
ATOM 777 C C . TYR A 1 99 ? -1.541 -9.674 2.780 1.00 95.25 99 TYR A C 1
ATOM 779 O O . TYR A 1 99 ? -2.473 -8.898 2.552 1.00 95.25 99 TYR A O 1
ATOM 787 N N . TYR A 1 100 ? -0.652 -9.468 3.756 1.00 94.94 100 TYR A N 1
ATOM 788 C CA . TYR A 1 100 ? -0.631 -8.259 4.595 1.00 94.94 100 TYR A CA 1
ATOM 789 C C . TYR A 1 100 ? -1.984 -7.940 5.251 1.00 94.94 100 TYR A C 1
ATOM 791 O O . TYR A 1 100 ? -2.417 -6.787 5.343 1.00 94.94 100 TYR A O 1
ATOM 799 N N . VAL A 1 101 ? -2.642 -8.988 5.735 1.00 92.94 101 VAL A N 1
ATOM 800 C CA . VAL A 1 101 ? -3.882 -8.916 6.502 1.00 92.94 101 VAL A CA 1
ATOM 801 C C . VAL A 1 101 ? -3.655 -9.577 7.849 1.00 92.94 101 VAL A C 1
ATOM 803 O O . VAL A 1 101 ? -2.949 -10.577 7.937 1.00 92.94 101 VAL A O 1
ATOM 806 N N . SER A 1 102 ? -4.214 -9.020 8.913 1.00 91.75 102 SER A N 1
ATOM 807 C CA . SER A 1 102 ? -4.096 -9.608 10.239 1.00 91.75 102 SER A CA 1
ATOM 808 C C . SER A 1 102 ? -5.001 -10.838 10.413 1.00 91.75 102 SER A C 1
ATOM 810 O O . SER A 1 102 ? -5.937 -11.070 9.646 1.00 91.75 102 SER A O 1
ATOM 812 N N . ALA A 1 103 ? -4.757 -11.619 11.466 1.00 88.44 103 ALA A N 1
ATOM 813 C CA . ALA A 1 103 ? -5.555 -12.786 11.852 1.00 88.44 103 ALA A CA 1
ATOM 814 C C . ALA A 1 103 ? -7.041 -12.457 12.104 1.00 88.44 103 ALA A C 1
ATOM 816 O O . ALA A 1 103 ? -7.908 -13.311 11.937 1.00 88.44 103 ALA A O 1
ATOM 817 N N . ASP A 1 104 ? -7.332 -11.216 12.486 1.00 86.50 104 ASP A N 1
ATOM 818 C CA . ASP A 1 104 ? -8.663 -10.634 12.673 1.00 86.50 104 ASP A CA 1
ATOM 819 C C . ASP A 1 104 ? -9.189 -9.887 11.430 1.00 86.50 104 ASP A C 1
ATOM 821 O O . ASP A 1 104 ? -10.154 -9.130 11.519 1.00 86.50 104 ASP A O 1
ATOM 825 N N . LEU A 1 105 ? -8.599 -10.147 10.257 1.00 86.75 105 LEU A N 1
ATOM 826 C CA . LEU A 1 105 ? -8.997 -9.615 8.948 1.00 86.75 105 LEU A CA 1
ATOM 827 C C . LEU A 1 105 ? -8.887 -8.088 8.821 1.00 86.75 105 LEU A C 1
ATOM 829 O O . LEU A 1 105 ? -9.568 -7.476 7.995 1.00 86.75 105 LEU A O 1
ATOM 833 N N . MET A 1 106 ? -8.020 -7.459 9.617 1.00 89.69 106 MET A N 1
ATOM 834 C CA . MET A 1 106 ? -7.744 -6.029 9.523 1.00 89.69 106 MET A CA 1
ATOM 835 C C . MET A 1 106 ? -6.586 -5.768 8.548 1.00 89.69 106 MET A C 1
ATOM 837 O O . MET A 1 106 ? -5.595 -6.504 8.542 1.00 89.69 106 MET A O 1
ATOM 841 N N . PRO A 1 107 ? -6.672 -4.716 7.719 1.00 91.94 107 PRO A N 1
ATOM 842 C CA . PRO A 1 107 ? -5.563 -4.320 6.861 1.00 91.94 107 PRO A CA 1
ATOM 843 C C . PRO A 1 107 ? -4.431 -3.693 7.685 1.00 91.94 107 PRO A C 1
ATOM 845 O O . PRO A 1 107 ? -4.689 -2.875 8.568 1.00 91.94 107 PRO A O 1
ATOM 848 N N . PHE A 1 108 ? -3.176 -4.002 7.347 1.00 92.19 108 PHE A N 1
ATOM 849 C CA . PHE A 1 108 ? -2.020 -3.272 7.891 1.00 92.19 108 PHE A CA 1
ATOM 850 C C . PHE A 1 108 ? -1.792 -1.916 7.203 1.00 92.19 108 PHE A C 1
ATOM 852 O O . PHE A 1 108 ? -1.204 -1.018 7.799 1.00 92.19 108 PHE A O 1
ATOM 859 N N . ALA A 1 109 ? -2.273 -1.756 5.967 1.00 92.88 109 ALA A N 1
ATOM 860 C CA . ALA A 1 109 ? -2.211 -0.511 5.210 1.00 92.88 109 ALA A CA 1
ATOM 861 C C . ALA A 1 109 ? -3.500 -0.293 4.402 1.00 92.88 109 ALA A C 1
ATOM 863 O O . ALA A 1 109 ? -4.104 -1.240 3.892 1.00 92.88 109 ALA A O 1
ATOM 864 N N . ILE A 1 110 ? -3.914 0.969 4.278 1.00 90.19 110 ILE A N 1
ATOM 865 C CA . ILE A 1 110 ? -5.143 1.390 3.595 1.00 90.19 110 ILE A CA 1
ATOM 866 C C . ILE A 1 110 ? -4.840 2.516 2.607 1.00 90.19 110 ILE A C 1
ATOM 868 O O . ILE A 1 110 ? -4.070 3.425 2.908 1.00 90.19 110 ILE A O 1
ATOM 872 N N . ASN A 1 111 ? -5.472 2.467 1.434 1.00 89.75 111 ASN A N 1
ATOM 873 C CA . ASN A 1 111 ? -5.461 3.572 0.480 1.00 89.75 111 ASN A CA 1
ATOM 874 C C . ASN A 1 111 ? -6.680 4.467 0.733 1.00 89.75 111 ASN A C 1
ATOM 876 O O . ASN A 1 111 ? -7.817 3.990 0.689 1.00 89.75 111 ASN A O 1
ATOM 880 N N . MET A 1 112 ? -6.444 5.747 1.012 1.00 89.62 112 MET A N 1
ATOM 881 C CA . MET A 1 112 ? -7.481 6.684 1.438 1.00 89.62 112 MET A CA 1
ATOM 882 C C . MET A 1 112 ? -7.853 7.656 0.315 1.00 89.62 112 MET A C 1
ATOM 884 O O . MET A 1 112 ? -6.969 8.208 -0.332 1.00 89.62 112 MET A O 1
ATOM 888 N N . PRO A 1 113 ? -9.150 7.961 0.119 1.00 88.38 113 PRO A N 1
ATOM 889 C CA . PRO A 1 113 ? -9.597 8.963 -0.853 1.00 88.38 113 PRO A CA 1
ATOM 890 C C . PRO A 1 113 ? -9.416 10.410 -0.348 1.00 88.38 113 PRO A C 1
ATOM 892 O O . PRO A 1 113 ? -10.001 11.337 -0.903 1.00 88.38 113 PRO A O 1
ATOM 895 N N . VAL A 1 114 ? -8.669 10.602 0.742 1.00 87.06 114 VAL A N 1
ATOM 896 C CA . VAL A 1 114 ? -8.395 11.890 1.387 1.00 87.06 114 VAL A CA 1
ATOM 897 C C . VAL A 1 114 ? -6.903 11.986 1.684 1.00 87.06 114 VAL A C 1
ATOM 899 O O . VAL A 1 114 ? -6.288 10.997 2.077 1.00 87.06 114 VAL A O 1
ATOM 902 N N . SER A 1 115 ? -6.325 13.173 1.515 1.00 78.50 115 SER A N 1
ATOM 903 C CA . SER A 1 115 ? -4.896 13.420 1.745 1.00 78.50 115 SER A CA 1
ATOM 904 C C . SER A 1 115 ? -4.564 13.824 3.185 1.00 78.50 115 SER A C 1
ATOM 906 O O . SER A 1 115 ? -3.414 13.731 3.594 1.00 78.50 115 SER A O 1
ATOM 908 N N . ASN A 1 116 ? -5.554 14.254 3.971 1.00 77.69 116 ASN A N 1
ATOM 909 C CA . ASN A 1 116 ? -5.365 14.845 5.298 1.00 77.69 116 ASN A CA 1
ATOM 910 C C . ASN A 1 116 ? -6.161 14.120 6.396 1.00 77.69 116 ASN A C 1
ATOM 912 O O . ASN A 1 116 ? -6.799 14.765 7.229 1.00 77.69 116 ASN A O 1
ATOM 916 N N . LEU A 1 117 ? -6.143 12.784 6.398 1.00 85.31 117 LEU A N 1
ATOM 917 C CA . LEU A 1 117 ? -6.743 12.011 7.486 1.00 85.31 117 LEU A CA 1
ATOM 918 C C . LEU A 1 117 ? -6.047 12.363 8.817 1.00 85.31 117 LEU A C 1
ATOM 920 O O . LEU A 1 117 ? -4.831 12.179 8.910 1.00 85.31 117 LEU A O 1
ATOM 924 N N . PRO A 1 118 ? -6.775 12.836 9.849 1.00 87.50 118 PRO A N 1
ATOM 925 C CA . PRO A 1 118 ? -6.195 13.018 11.172 1.00 87.50 118 PRO A CA 1
ATOM 926 C C . PRO A 1 118 ? -5.616 11.698 11.684 1.00 87.50 118 PRO A C 1
ATOM 928 O O . PRO A 1 118 ? -6.336 10.720 11.881 1.00 87.50 118 PRO A O 1
ATOM 931 N N . VAL A 1 119 ? -4.301 11.657 11.884 1.00 84.94 119 VAL A N 1
ATOM 932 C CA . VAL A 1 119 ? -3.645 10.458 12.406 1.00 84.94 119 VAL A CA 1
ATOM 933 C C . VAL A 1 119 ? -4.141 10.238 13.841 1.00 84.94 119 VAL A C 1
ATOM 935 O O . VAL A 1 119 ? -4.078 11.175 14.644 1.00 84.94 119 VAL A O 1
ATOM 938 N N . PRO A 1 120 ? -4.672 9.044 14.175 1.00 89.06 120 PRO A N 1
ATOM 939 C CA . PRO A 1 120 ? -5.016 8.704 15.548 1.00 89.06 120 PRO A CA 1
ATOM 940 C C . PRO A 1 120 ? -3.836 8.925 16.495 1.00 89.06 120 PRO A C 1
ATOM 942 O O . PRO A 1 120 ? -2.680 8.811 16.100 1.00 89.06 120 PRO A O 1
ATOM 945 N N . GLU A 1 121 ? -4.133 9.193 17.763 1.00 91.38 121 GLU A N 1
ATOM 946 C CA . GLU A 1 121 ? -3.109 9.190 18.806 1.00 91.38 121 GLU A CA 1
ATOM 947 C C . GLU A 1 121 ? -2.349 7.852 18.808 1.00 91.38 121 GLU A C 1
ATOM 949 O O . GLU A 1 121 ? -2.960 6.783 18.718 1.00 91.38 121 GLU A O 1
ATOM 954 N N . GLU A 1 122 ? -1.020 7.917 18.896 1.00 92.19 122 GLU A N 1
ATOM 955 C CA . GLU A 1 122 ? -0.156 6.735 18.890 1.00 92.19 122 GLU A CA 1
ATOM 956 C C . GLU A 1 122 ? -0.578 5.741 19.986 1.00 92.19 122 GLU A C 1
ATOM 958 O O . GLU A 1 122 ? -0.867 6.119 21.121 1.00 92.19 122 GLU A O 1
ATOM 963 N N . GLY A 1 123 ? -0.644 4.451 19.648 1.00 91.44 123 GLY A N 1
ATOM 964 C CA . GLY A 1 123 ? -1.100 3.396 20.561 1.00 91.44 123 GLY A CA 1
ATOM 965 C C . GLY A 1 123 ? -2.621 3.301 20.753 1.00 91.44 123 GLY A C 1
ATOM 966 O O . GLY A 1 123 ? -3.103 2.306 21.305 1.00 91.44 123 GLY A O 1
ATOM 967 N N . LYS A 1 124 ? -3.409 4.266 20.263 1.00 92.31 124 LYS A N 1
ATOM 968 C CA . LYS A 1 124 ? -4.871 4.170 20.253 1.00 92.31 124 LYS A CA 1
ATOM 969 C C . LYS A 1 124 ? -5.339 3.366 19.044 1.00 92.31 124 LYS A C 1
ATOM 971 O O . LYS A 1 124 ? -4.972 3.642 17.904 1.00 92.31 124 LYS A O 1
ATOM 976 N N . ARG A 1 125 ? -6.205 2.375 19.277 1.00 89.75 125 ARG A N 1
ATOM 977 C CA . ARG A 1 125 ? -6.790 1.590 18.180 1.00 89.75 125 ARG A CA 1
ATOM 978 C C . ARG A 1 125 ? -7.598 2.493 17.246 1.00 89.75 125 ARG A C 1
ATOM 980 O O . ARG A 1 125 ? -8.368 3.339 17.702 1.00 89.75 125 ARG A O 1
ATOM 987 N N . ILE A 1 126 ? -7.483 2.255 15.941 1.00 91.25 126 ILE A N 1
ATOM 988 C CA . ILE A 1 126 ? -8.171 3.049 14.916 1.00 91.25 126 ILE A CA 1
ATOM 989 C C . ILE A 1 126 ? -9.694 3.047 15.088 1.00 91.25 126 ILE A C 1
ATOM 991 O O . ILE A 1 126 ? -10.322 4.074 14.872 1.00 91.25 126 ILE A O 1
ATOM 995 N N . ASP A 1 127 ? -10.288 1.951 15.561 1.00 91.81 127 ASP A N 1
ATOM 996 C CA . ASP A 1 127 ? -11.730 1.844 15.800 1.00 91.81 127 ASP A CA 1
ATOM 997 C C . ASP A 1 127 ? -12.217 2.628 17.028 1.00 91.81 127 ASP A C 1
ATOM 999 O O . ASP A 1 127 ? -13.410 2.882 17.162 1.00 91.81 127 ASP A O 1
ATOM 1003 N N . GLN A 1 128 ? -11.316 3.079 17.901 1.00 93.88 128 GLN A N 1
ATOM 1004 C CA . GLN A 1 128 ? -11.658 4.022 18.968 1.00 93.88 128 GLN A CA 1
ATOM 1005 C C . GLN A 1 128 ? -11.640 5.475 18.488 1.00 93.88 128 GLN A C 1
ATOM 1007 O O . GLN A 1 128 ? -12.348 6.314 19.044 1.00 93.88 128 GLN A O 1
ATOM 1012 N N . SER A 1 129 ? -10.806 5.792 17.497 1.00 94.44 129 SER A N 1
ATOM 1013 C CA . SER A 1 129 ? -10.756 7.125 16.877 1.00 94.44 129 SER A CA 1
ATOM 1014 C C . SER A 1 129 ? -11.796 7.269 15.764 1.00 94.44 129 SER A C 1
ATOM 1016 O O . SER A 1 129 ? -12.379 8.335 15.605 1.00 94.44 129 SER A O 1
ATOM 1018 N N . TYR A 1 130 ? -12.088 6.172 15.066 1.00 94.62 130 TYR A N 1
ATOM 1019 C CA . TYR A 1 130 ? -13.057 6.067 13.983 1.00 94.62 130 TYR A CA 1
ATOM 1020 C C . TYR A 1 130 ? -14.004 4.877 14.224 1.00 94.62 130 TYR A C 1
ATOM 1022 O O . TYR A 1 130 ? -13.817 3.805 13.643 1.00 94.62 130 TYR A O 1
ATOM 1030 N N . PRO A 1 131 ? -15.065 5.037 15.039 1.00 95.25 131 PRO A N 1
ATOM 1031 C CA . PRO A 1 131 ? -15.959 3.937 15.435 1.00 95.25 131 PRO A CA 1
ATOM 1032 C C . PRO A 1 131 ? -16.627 3.183 14.279 1.00 95.25 131 PRO A C 1
ATOM 1034 O O . PRO A 1 131 ? -16.998 2.017 14.409 1.00 95.25 131 PRO A O 1
ATOM 1037 N N . LYS A 1 132 ? -16.775 3.831 13.120 1.00 96.19 132 LYS A N 1
ATOM 1038 C CA . LYS A 1 132 ? -17.343 3.220 11.912 1.00 96.19 132 LYS A CA 1
ATOM 1039 C C . LYS A 1 132 ? -16.366 2.293 11.171 1.00 96.19 132 LYS A C 1
ATOM 1041 O O . LYS A 1 132 ? -16.824 1.519 10.324 1.00 96.19 132 LYS A O 1
ATOM 1046 N N . PHE A 1 133 ? -15.068 2.338 11.490 1.00 94.19 133 PHE A N 1
ATOM 1047 C CA . PHE A 1 133 ? -14.016 1.573 10.811 1.00 94.19 133 PHE A CA 1
ATOM 1048 C C . PHE A 1 133 ? -14.262 0.063 10.880 1.00 94.19 133 PHE A C 1
ATOM 1050 O O . PHE A 1 133 ? -14.221 -0.613 9.858 1.00 94.19 133 PHE A O 1
ATOM 1057 N N . SER A 1 134 ? -14.631 -0.474 12.045 1.00 92.88 134 SER A N 1
ATOM 1058 C CA . SER A 1 134 ? -14.878 -1.917 12.208 1.00 92.88 134 SER A CA 1
ATOM 1059 C C . SER A 1 134 ? -16.043 -2.429 11.349 1.00 92.88 134 S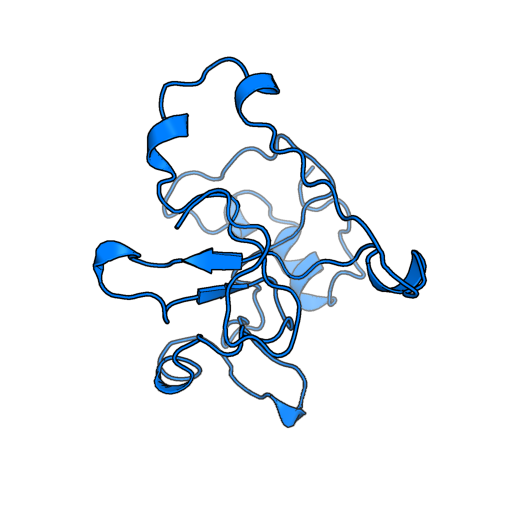ER A C 1
ATOM 1061 O O . SER A 1 134 ? -16.006 -3.553 10.845 1.00 92.88 134 SER A O 1
ATOM 1063 N N . GLY A 1 135 ? -17.066 -1.600 11.113 1.00 94.06 135 GLY A N 1
ATOM 1064 C CA . GLY A 1 135 ? -18.151 -1.930 10.179 1.00 94.06 135 GLY A CA 1
ATOM 1065 C C . GLY A 1 135 ? -17.706 -1.881 8.712 1.00 94.06 135 GLY A C 1
ATOM 1066 O O . GLY A 1 135 ? -18.153 -2.680 7.891 1.00 94.06 135 GLY A O 1
ATOM 1067 N N . TRP A 1 136 ? -16.770 -0.989 8.379 1.00 94.31 136 TRP A N 1
ATOM 1068 C CA . TRP A 1 136 ? -16.146 -0.962 7.057 1.00 94.31 136 TRP A CA 1
ATOM 1069 C C . TRP A 1 136 ? -15.284 -2.212 6.819 1.00 94.31 136 TRP A C 1
ATOM 1071 O O . TRP A 1 136 ? -15.466 -2.878 5.801 1.00 94.31 136 TRP A O 1
ATOM 1081 N N . VAL A 1 137 ? -14.446 -2.604 7.787 1.00 91.44 137 VAL A N 1
ATOM 1082 C CA . VAL A 1 137 ? -13.622 -3.827 7.713 1.00 91.44 137 VAL A CA 1
ATOM 1083 C C . VAL A 1 137 ? -14.494 -5.079 7.588 1.00 91.44 137 VAL A C 1
ATOM 1085 O O . VAL A 1 137 ? -14.359 -5.834 6.630 1.00 91.44 137 VAL A O 1
ATOM 1088 N N . SER A 1 138 ? -15.445 -5.281 8.505 1.00 90.88 138 SER A N 1
ATOM 1089 C CA . SER A 1 138 ? -16.267 -6.506 8.541 1.00 90.88 138 SER A CA 1
ATOM 1090 C C . SER A 1 138 ? -17.190 -6.673 7.328 1.00 90.88 138 SER A C 1
ATOM 1092 O O . SER A 1 138 ? -17.595 -7.787 7.002 1.00 90.88 138 SER A O 1
ATOM 1094 N N . SER A 1 139 ? -17.495 -5.584 6.619 1.00 91.75 139 SER A N 1
ATOM 1095 C CA . SER A 1 139 ? -18.269 -5.614 5.374 1.00 91.75 139 SER A CA 1
ATOM 1096 C C . SER A 1 139 ? -17.409 -5.728 4.111 1.00 91.75 139 SER A C 1
ATOM 1098 O O . SER A 1 139 ? -17.950 -5.631 3.004 1.00 91.75 139 SER A O 1
ATOM 1100 N N . ASN A 1 140 ? -16.092 -5.912 4.252 1.00 88.12 140 ASN A N 1
ATOM 1101 C CA . ASN A 1 140 ? -15.123 -5.870 3.158 1.00 88.12 140 ASN A CA 1
ATOM 1102 C C . ASN A 1 140 ? -15.275 -4.589 2.311 1.00 88.12 140 ASN A C 1
ATOM 1104 O O . ASN A 1 140 ? -15.434 -4.623 1.090 1.00 88.12 140 ASN A O 1
ATOM 1108 N N . GLY A 1 141 ? -15.364 -3.446 2.995 1.00 89.38 141 GLY A N 1
ATOM 1109 C CA . GLY A 1 141 ? -15.465 -2.114 2.403 1.00 89.38 141 GLY A CA 1
ATOM 1110 C C . GLY A 1 141 ? -16.828 -1.728 1.814 1.00 89.38 141 GLY A C 1
ATOM 1111 O O . GLY A 1 141 ? -16.956 -0.667 1.197 1.00 89.38 141 GLY A O 1
ATOM 1112 N N . LYS A 1 142 ? -17.866 -2.559 1.973 1.00 93.94 142 LYS A N 1
ATOM 1113 C CA . LYS A 1 142 ? -19.195 -2.304 1.383 1.00 93.94 142 LYS A CA 1
ATOM 1114 C C . LYS A 1 142 ? -20.032 -1.312 2.190 1.00 93.94 142 LYS A C 1
ATOM 1116 O O . LYS A 1 142 ? -20.788 -0.543 1.595 1.00 93.94 142 LYS A O 1
ATOM 1121 N N . GLN A 1 143 ? -19.906 -1.327 3.514 1.00 96.62 143 GLN A N 1
ATOM 1122 C CA . GLN A 1 143 ? -20.609 -0.442 4.446 1.00 96.62 143 GLN A CA 1
ATOM 1123 C C . GLN A 1 143 ? -19.656 0.609 5.022 1.00 96.62 143 GLN A C 1
ATOM 1125 O O . GLN A 1 143 ? -18.441 0.462 4.931 1.00 96.62 143 GLN A O 1
ATOM 1130 N N . ASN A 1 144 ? -20.211 1.679 5.605 1.00 95.56 144 ASN A N 1
ATOM 1131 C CA . ASN A 1 144 ? -19.444 2.755 6.245 1.00 95.56 144 ASN A CA 1
ATOM 1132 C C . ASN A 1 144 ? -18.310 3.299 5.360 1.00 95.56 144 ASN A C 1
ATOM 1134 O O . ASN A 1 144 ? -17.197 3.513 5.826 1.00 95.56 144 ASN A O 1
ATOM 1138 N N . LYS A 1 145 ? -18.568 3.501 4.061 1.00 94.06 145 LYS A N 1
ATOM 1139 C CA . LYS A 1 145 ? -17.553 3.958 3.090 1.00 94.06 145 LYS A CA 1
ATOM 1140 C C . LYS A 1 145 ? -16.932 5.311 3.443 1.00 94.06 145 LYS A C 1
ATOM 1142 O O . LYS A 1 145 ? -15.904 5.665 2.890 1.00 94.06 145 LYS A O 1
ATOM 1147 N N . ASP A 1 146 ? -17.566 6.048 4.343 1.00 94.44 146 ASP A N 1
ATOM 1148 C CA . ASP A 1 146 ? -17.161 7.335 4.885 1.00 94.44 146 ASP A CA 1
ATOM 1149 C C . ASP A 1 146 ? -16.730 7.246 6.360 1.00 94.44 146 ASP A C 1
ATOM 1151 O O . ASP A 1 146 ? -16.827 8.228 7.086 1.00 94.44 146 ASP A O 1
ATOM 1155 N N . TRP A 1 147 ? -16.269 6.078 6.822 1.00 93.94 147 TRP A N 1
ATOM 1156 C CA . TRP A 1 147 ? -15.879 5.833 8.218 1.00 93.94 147 TRP A CA 1
ATOM 1157 C C . TRP A 1 147 ? -14.837 6.812 8.772 1.00 93.94 147 TRP A C 1
ATOM 1159 O O . TRP A 1 147 ? -14.737 6.961 9.986 1.00 93.94 147 TRP A O 1
ATOM 1169 N N . TYR A 1 148 ? -14.056 7.419 7.880 1.00 92.25 148 TYR A N 1
ATOM 1170 C CA . TYR A 1 148 ? -12.964 8.345 8.158 1.00 92.25 148 TYR A CA 1
ATOM 1171 C C . TYR A 1 148 ? -13.415 9.801 8.342 1.00 92.25 148 TYR A C 1
ATOM 1173 O O . TYR A 1 148 ? -12.574 10.671 8.572 1.00 92.25 148 TYR A O 1
ATOM 1181 N N . LYS A 1 149 ? -14.712 10.077 8.173 1.00 89.44 149 LYS A N 1
ATOM 1182 C CA . LYS A 1 149 ? -15.313 11.396 8.386 1.00 89.44 149 LYS A CA 1
ATOM 1183 C C . LYS A 1 149 ? -15.767 11.591 9.825 1.00 89.44 149 LYS A C 1
ATOM 1185 O O . LYS A 1 149 ? -16.292 10.620 10.417 1.00 89.44 149 LYS A O 1
#

Sequence (149 aa):
MEGKETEPGQSHPTILLYDDMTKFKNITDESKKEYTVTITLDGASEKEVVPPYNPFIFISSNEGRGKELHLINYPPTDKADLSLLGTGKDIYRPEEGMYYVSADLMPFAINMPVSNLPVPEEGKRIDQSYPKFSGWVSSNGKQNKDWYK

Foldseek 3Di:
DAPDLADPPWPDGHHDNDDDPVVCVPPPPVVVVDDDDDDDDDPDDPVVVDDDDWDWDADPVVVHDQRIATWFLDDDIPSHPCVPAPPPQADDDVVVSGDQAGVLQHHPDDDDPDDDQPDPDPPDDPCVVQVCVVVCRVVVNPPPVVSSD